Protein AF-A0A6A5SLC2-F1 (afdb_monomer_lite)

Sequence (178 aa):
MTMNTRSNFHATNILAPTLPLASQRFRKCSSLFIAQCLYTHQPLIISALATSSQPLLKAVCISDGHNEQPRLLHGDMLIHTGDRTGNATYVELQQQLDWLNALLHKHKVMIAGNHDLLLDQAFYMHNPRQTGPENDAMRRKALDWGSITYLDDSFATLEVRERWLRCYGSPATPQYGN

Foldseek 3Di:
DDDDDPDDDDDQDVVDGDDDDLVRVCVVPVPVSVVVVCVVPVPPPVVVPPPDPADDFDEAEDEQCQLPQDDDDDGQEYEYAANQHVQLDLVSVLVSLVSQLPDPHQAYEYEYELNNVLPVPPSCVVDPDPVGSVVSVVSSV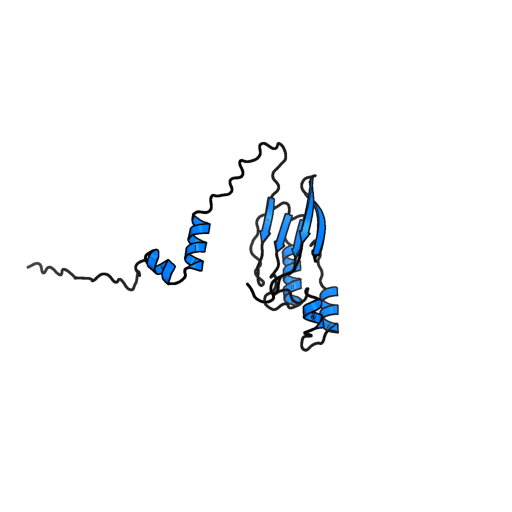VRDNDRYHYADQDWDWDQGSNDTDIDHGHRDDPNDDD

Radius of gyration: 24.66 Å; chains: 1; bounding box: 75×43×72 Å

Organism: NCBI:txid706981

Secondary structure (DSSP, 8-state):
----------S--TTSPPPPPHHHHHHH-HHHHHHHHHHHHSPP--------SSPPP-EEEE---TT--PPPPP-SEEEEES---SS--HHHHHHHHHHHHHS--SEEEEE--TT-TTT-HHHHHHS--TT-HHHHHHHHHT---TTEEE-SSEEEEEEETTEEEEEEE-----SS--

pLDDT: mean 82.24, std 16.47, range [33.53, 97.94]

Structure (mmCIF, N/CA/C/O backbone):
data_AF-A0A6A5SLC2-F1
#
_entry.id   AF-A0A6A5SLC2-F1
#
loop_
_atom_site.group_PDB
_atom_site.id
_atom_site.type_symbol
_atom_site.label_atom_id
_atom_site.label_alt_id
_atom_site.label_comp_id
_atom_site.label_asym_id
_atom_site.label_entity_id
_atom_site.label_seq_id
_atom_site.pdbx_PDB_ins_code
_atom_site.Cartn_x
_atom_site.Cartn_y
_atom_site.Cartn_z
_atom_site.occupancy
_atom_site.B_iso_or_equiv
_atom_site.auth_seq_id
_atom_site.auth_comp_id
_atom_site.auth_asym_id
_atom_site.auth_atom_id
_atom_site.pdbx_PDB_model_num
ATOM 1 N N . MET A 1 1 ? 54.717 23.401 51.824 1.00 38.50 1 MET A N 1
ATOM 2 C CA . MET A 1 1 ? 54.767 24.177 50.565 1.00 38.50 1 MET A CA 1
ATOM 3 C C . MET A 1 1 ? 53.785 23.557 49.582 1.00 38.50 1 MET A C 1
ATOM 5 O O . MET A 1 1 ? 54.117 22.605 48.896 1.00 38.50 1 MET A O 1
ATOM 9 N N . THR A 1 2 ? 52.541 24.023 49.599 1.00 33.53 2 THR A N 1
ATOM 10 C CA . THR A 1 2 ? 51.453 23.554 48.730 1.00 33.53 2 THR A CA 1
ATOM 11 C C . THR A 1 2 ? 51.414 24.417 47.472 1.00 33.53 2 THR A C 1
ATOM 13 O O . THR A 1 2 ? 51.046 25.589 47.548 1.00 33.53 2 THR A O 1
ATOM 16 N N . MET A 1 3 ? 51.820 23.864 46.325 1.00 37.06 3 MET A N 1
ATOM 17 C CA . MET A 1 3 ? 51.644 24.522 45.030 1.00 37.06 3 MET A CA 1
ATOM 18 C C . MET A 1 3 ? 50.206 24.340 44.541 1.00 37.06 3 MET A C 1
ATOM 20 O O . MET A 1 3 ? 49.703 23.232 44.390 1.00 37.06 3 MET A O 1
ATOM 24 N N . ASN A 1 4 ? 49.568 25.483 44.328 1.00 37.59 4 ASN A N 1
ATOM 25 C CA . ASN A 1 4 ? 48.221 25.680 43.829 1.00 37.59 4 ASN A CA 1
ATOM 26 C C . ASN A 1 4 ? 48.272 25.718 42.293 1.00 37.59 4 ASN A C 1
ATOM 28 O O . ASN A 1 4 ? 48.696 26.721 41.723 1.00 37.59 4 ASN A O 1
ATOM 32 N N . THR A 1 5 ? 47.869 24.648 41.611 1.00 40.47 5 THR A N 1
ATOM 33 C CA . THR A 1 5 ? 47.697 24.646 40.151 1.00 40.47 5 THR A CA 1
ATOM 34 C C . THR A 1 5 ? 46.230 24.889 39.811 1.00 40.47 5 THR A C 1
ATOM 36 O O . THR A 1 5 ? 45.457 23.977 39.523 1.00 40.47 5 THR A O 1
ATOM 39 N N . ARG A 1 6 ? 45.823 26.165 39.829 1.00 38.91 6 ARG A N 1
ATOM 40 C CA . ARG A 1 6 ? 44.594 26.596 39.152 1.00 38.91 6 ARG A CA 1
ATOM 41 C C . ARG A 1 6 ? 44.797 26.446 37.646 1.00 38.91 6 ARG A C 1
ATOM 43 O O . ARG A 1 6 ? 45.407 27.294 37.002 1.00 38.91 6 ARG A O 1
ATOM 50 N N . SER A 1 7 ? 44.297 25.343 37.106 1.00 43.25 7 SER A N 1
ATOM 51 C CA . SER A 1 7 ? 44.195 25.124 35.671 1.00 43.25 7 SER A CA 1
ATOM 52 C C . SER A 1 7 ? 43.078 25.995 35.094 1.00 43.25 7 SER A C 1
ATOM 54 O O . SER A 1 7 ? 41.896 25.725 35.303 1.00 43.25 7 SER A O 1
ATOM 56 N N . ASN A 1 8 ? 43.458 27.051 34.375 1.00 46.94 8 ASN A N 1
ATOM 57 C CA . ASN A 1 8 ? 42.558 27.851 33.549 1.00 46.94 8 ASN A CA 1
ATOM 58 C C . ASN A 1 8 ? 42.161 27.042 32.302 1.00 46.94 8 ASN A C 1
ATOM 60 O O . ASN A 1 8 ? 42.867 27.075 31.296 1.00 46.94 8 ASN A O 1
ATOM 64 N N . PHE A 1 9 ? 41.037 26.325 32.348 1.00 45.06 9 PHE A N 1
ATOM 65 C CA . PHE A 1 9 ? 40.424 25.765 31.142 1.00 45.06 9 PHE A CA 1
ATOM 66 C C . PHE A 1 9 ? 39.380 26.739 30.586 1.00 45.06 9 PHE A C 1
ATOM 68 O O . PHE A 1 9 ? 38.343 26.989 31.198 1.00 45.06 9 PHE A O 1
ATOM 75 N N . HIS A 1 10 ? 39.689 27.304 29.417 1.00 45.59 10 HIS A N 1
ATOM 76 C CA . HIS A 1 10 ? 38.774 28.088 28.592 1.00 45.59 10 HIS A CA 1
ATOM 77 C C . HIS A 1 10 ? 37.614 27.230 28.047 1.00 45.59 10 HIS A C 1
ATOM 79 O O . HIS A 1 10 ? 37.723 26.017 27.877 1.00 45.59 10 HIS A O 1
ATOM 85 N N . ALA A 1 11 ? 36.498 27.905 27.767 1.00 50.72 11 ALA A N 1
ATOM 86 C CA . ALA A 1 11 ? 35.147 27.392 27.534 1.00 50.72 11 ALA A CA 1
ATOM 87 C C . ALA A 1 11 ? 34.892 26.615 26.218 1.00 50.72 11 ALA A C 1
ATOM 89 O O . ALA A 1 11 ? 33.883 26.847 25.556 1.00 50.72 11 ALA A O 1
ATOM 90 N N . THR A 1 12 ? 35.742 25.658 25.842 1.00 55.31 12 THR A N 1
ATOM 91 C CA . THR A 1 12 ? 35.457 24.733 24.727 1.00 55.31 12 THR A CA 1
ATOM 92 C C . THR A 1 12 ? 35.971 23.331 25.040 1.00 55.31 12 THR A C 1
ATOM 94 O O . THR A 1 12 ? 37.097 22.971 24.701 1.00 55.31 12 THR A O 1
ATOM 97 N N . ASN A 1 13 ? 35.137 22.530 25.707 1.00 53.03 13 ASN A N 1
ATOM 98 C CA . ASN A 1 13 ? 35.396 21.113 25.934 1.00 53.03 13 ASN A CA 1
ATOM 99 C C . ASN A 1 13 ? 35.115 20.336 24.634 1.00 53.03 13 ASN A C 1
ATOM 101 O O . ASN A 1 13 ? 33.965 20.176 24.237 1.00 53.03 13 ASN A O 1
ATOM 105 N N . ILE A 1 14 ? 36.167 19.873 23.953 1.00 57.28 14 ILE A N 1
ATOM 106 C CA . ILE A 1 14 ? 36.081 19.158 22.661 1.00 57.28 14 ILE A CA 1
ATOM 107 C C . ILE A 1 14 ? 35.324 17.824 22.802 1.00 57.28 14 ILE A C 1
ATOM 109 O O . ILE A 1 14 ? 34.723 17.344 21.845 1.00 57.28 14 ILE A O 1
ATOM 113 N N . LEU A 1 15 ? 35.301 17.252 24.009 1.00 58.22 15 LEU A N 1
ATOM 114 C CA . LEU A 1 15 ? 34.627 15.987 24.309 1.00 58.22 15 LEU A CA 1
ATOM 115 C C . LEU A 1 15 ? 33.136 16.160 24.652 1.00 58.22 15 LEU A C 1
ATOM 117 O O . LEU A 1 15 ? 32.416 15.173 24.766 1.00 58.22 15 LEU A O 1
ATOM 121 N N . ALA A 1 16 ? 32.670 17.403 24.809 1.00 55.00 16 ALA A N 1
ATOM 122 C CA . ALA A 1 16 ? 31.277 17.744 25.077 1.00 55.00 16 ALA A CA 1
ATOM 123 C C . ALA A 1 16 ? 30.967 19.123 24.464 1.00 55.00 16 ALA A C 1
ATOM 125 O O . ALA A 1 16 ? 31.009 20.134 25.176 1.00 55.00 16 ALA A O 1
ATOM 126 N N . PRO A 1 17 ? 30.709 19.199 23.142 1.00 65.12 17 PRO A N 1
ATOM 127 C CA . PRO A 1 17 ? 30.401 20.464 22.495 1.00 65.12 17 PRO A CA 1
ATOM 128 C C . PRO A 1 17 ? 29.168 21.093 23.143 1.00 65.12 17 PRO A C 1
ATOM 130 O O . PRO A 1 17 ? 28.186 20.414 23.453 1.00 65.12 17 PRO A O 1
ATOM 133 N N . THR A 1 18 ? 29.216 22.407 23.349 1.00 70.00 18 THR A N 1
ATOM 134 C CA . THR A 1 18 ? 28.060 23.150 23.841 1.00 70.00 18 THR A CA 1
ATOM 135 C C . THR A 1 18 ? 26.924 23.017 22.835 1.00 70.00 18 THR A C 1
ATOM 137 O O . THR A 1 18 ? 27.112 23.181 21.626 1.00 70.00 18 THR A O 1
ATOM 140 N N . LEU A 1 19 ? 25.730 22.683 23.329 1.00 72.25 19 LEU A N 1
ATOM 141 C CA . LEU A 1 19 ? 24.553 22.605 22.475 1.00 72.25 19 LEU A CA 1
ATOM 142 C C . LEU A 1 19 ? 24.337 23.976 21.811 1.00 72.25 19 LEU A C 1
ATOM 144 O O . LEU A 1 19 ? 24.304 24.989 22.516 1.00 72.25 19 LEU A O 1
ATOM 148 N N . PRO A 1 20 ? 24.203 24.035 20.473 1.00 79.06 20 PRO A N 1
ATOM 149 C CA . PRO A 1 20 ? 24.027 25.297 19.773 1.00 79.06 20 PRO A CA 1
ATOM 150 C C . PRO A 1 20 ? 22.744 25.982 20.236 1.00 79.06 20 PRO A C 1
ATOM 152 O O . PRO A 1 20 ? 21.706 25.336 20.428 1.00 79.06 20 PRO A O 1
ATOM 155 N N . LEU A 1 21 ? 22.806 27.307 20.377 1.00 86.81 21 LEU A N 1
ATOM 156 C CA . LEU A 1 21 ? 21.640 28.099 20.756 1.00 86.81 21 LEU A CA 1
ATOM 157 C C . LEU A 1 21 ? 20.524 27.937 19.715 1.00 86.81 21 LEU A C 1
ATOM 159 O O . LEU A 1 21 ? 20.780 27.689 18.535 1.00 86.81 21 LEU A O 1
ATOM 163 N N . ALA A 1 22 ? 19.273 28.144 20.131 1.00 84.19 22 ALA A N 1
ATOM 164 C CA . ALA A 1 22 ? 18.110 28.061 19.245 1.00 84.19 22 ALA A CA 1
ATOM 165 C C . ALA A 1 22 ? 18.269 28.927 17.978 1.00 84.19 22 ALA A C 1
ATOM 167 O O . ALA A 1 22 ? 17.993 28.468 16.873 1.00 84.19 22 ALA A O 1
ATOM 168 N N . SER A 1 23 ? 18.821 30.136 18.115 1.00 84.31 23 SER A N 1
ATOM 169 C CA . SER A 1 23 ? 19.105 31.033 16.988 1.00 84.31 23 SER A CA 1
ATOM 170 C C . SER A 1 23 ? 20.159 30.480 16.021 1.00 84.31 23 SER A C 1
ATOM 172 O O . SER A 1 23 ? 20.039 30.667 14.812 1.00 84.31 23 SER A O 1
ATOM 174 N N . GLN A 1 24 ? 21.175 29.775 16.525 1.00 86.94 24 GLN A N 1
ATOM 175 C CA . GLN A 1 24 ? 22.202 29.129 15.703 1.00 86.94 24 GLN A CA 1
ATOM 176 C C . GLN A 1 24 ? 21.638 27.903 14.978 1.00 86.94 24 GLN A C 1
ATOM 178 O O . GLN A 1 24 ? 21.911 27.712 13.795 1.00 86.94 24 GLN A O 1
ATOM 183 N N . ARG A 1 25 ? 20.800 27.108 15.657 1.00 85.94 25 ARG A N 1
ATOM 184 C CA . ARG A 1 25 ? 20.084 25.973 15.053 1.00 85.94 25 ARG A CA 1
ATOM 185 C C . ARG A 1 25 ? 19.149 26.436 13.936 1.00 85.94 25 ARG A C 1
ATOM 187 O O . ARG A 1 25 ? 19.208 25.878 12.844 1.00 85.94 25 ARG A O 1
ATOM 194 N N . PHE A 1 26 ? 18.376 27.496 14.176 1.00 88.81 26 PHE A N 1
ATOM 195 C CA . PHE A 1 26 ? 17.489 28.095 13.178 1.00 88.81 26 PHE A CA 1
ATOM 196 C C . PHE A 1 26 ? 18.250 28.614 11.952 1.00 88.81 26 PHE A C 1
ATOM 198 O O . PHE A 1 26 ? 17.859 28.329 10.826 1.00 88.81 26 PHE A O 1
ATOM 205 N N . ARG A 1 27 ? 19.366 29.333 12.146 1.00 88.94 27 ARG A N 1
ATOM 206 C CA . ARG A 1 27 ? 20.185 29.836 11.025 1.00 88.94 27 ARG A CA 1
ATOM 207 C C . ARG A 1 27 ? 20.850 28.719 10.222 1.00 88.94 27 ARG A C 1
ATOM 209 O O . ARG A 1 27 ? 21.041 28.883 9.025 1.00 88.94 27 ARG A O 1
ATOM 216 N N . LYS A 1 28 ? 21.221 27.609 10.869 1.00 89.56 28 LYS A N 1
ATOM 217 C CA . LYS A 1 28 ? 21.852 26.462 10.203 1.00 89.56 28 LYS A CA 1
ATOM 218 C C . LYS A 1 28 ? 20.851 25.657 9.374 1.00 89.56 28 LYS A C 1
ATOM 220 O O . LYS A 1 28 ? 21.177 25.251 8.266 1.00 89.56 28 LYS A O 1
ATOM 225 N N . CYS A 1 29 ? 19.669 25.385 9.923 1.00 87.25 29 CYS A N 1
ATOM 226 C CA . CYS A 1 29 ? 18.630 24.618 9.244 1.00 87.25 29 CYS A CA 1
ATOM 227 C C . CYS A 1 29 ? 17.253 25.062 9.749 1.00 87.25 29 CYS A C 1
ATOM 229 O O . CYS A 1 29 ? 16.731 24.543 10.739 1.00 87.25 29 CYS A O 1
ATOM 231 N N . SER A 1 30 ? 16.688 26.070 9.086 1.00 89.25 30 SER A N 1
ATOM 232 C CA . SER A 1 30 ? 15.437 26.709 9.501 1.00 89.25 30 SER A CA 1
ATOM 233 C C . SER A 1 30 ? 14.248 25.755 9.409 1.00 89.25 30 SER A C 1
ATOM 235 O O . SER A 1 30 ? 13.446 25.706 10.337 1.00 89.25 30 SER A O 1
ATOM 237 N N . SER A 1 31 ? 14.171 24.948 8.348 1.00 88.06 31 SER A N 1
ATOM 238 C CA . SER A 1 31 ? 13.114 23.950 8.149 1.00 88.06 31 SER A CA 1
ATOM 239 C C . SER A 1 31 ? 13.109 22.891 9.250 1.00 88.06 31 SER A C 1
ATOM 241 O O . SER A 1 31 ? 12.080 22.681 9.884 1.00 88.06 31 SER A O 1
ATOM 243 N N . LEU A 1 32 ? 14.263 22.283 9.546 1.00 84.69 32 LEU A N 1
ATOM 244 C CA . LEU A 1 32 ? 14.386 21.280 10.606 1.00 84.69 32 LEU A CA 1
ATOM 245 C C . LEU A 1 32 ? 14.079 21.872 11.986 1.00 84.69 32 LEU A C 1
ATOM 247 O O . LEU A 1 32 ? 13.409 21.231 12.790 1.00 84.69 32 LEU A O 1
ATOM 251 N N . PHE A 1 33 ? 14.541 23.095 12.266 1.00 89.94 33 PHE A N 1
ATOM 252 C CA . PHE A 1 33 ? 14.240 23.773 13.527 1.00 89.94 33 PHE A CA 1
ATOM 253 C C . PHE A 1 33 ? 12.737 24.030 13.686 1.00 89.94 33 PHE A C 1
ATOM 255 O O . PHE A 1 33 ? 12.177 23.719 14.734 1.00 89.94 33 PHE A O 1
ATOM 262 N N . ILE A 1 34 ? 12.079 24.556 12.645 1.00 87.06 34 ILE A N 1
ATOM 263 C CA . ILE A 1 34 ? 10.631 24.793 12.653 1.00 87.06 34 ILE A CA 1
ATOM 264 C C . ILE A 1 34 ? 9.883 23.467 12.805 1.00 87.06 34 ILE A C 1
ATOM 266 O O . ILE A 1 34 ? 9.008 23.383 13.657 1.00 87.06 34 ILE A O 1
ATOM 270 N N . ALA A 1 35 ? 10.250 22.423 12.057 1.00 85.94 35 ALA A N 1
ATOM 271 C CA . ALA A 1 35 ? 9.626 21.105 12.160 1.00 85.94 35 ALA A CA 1
ATOM 272 C C . ALA A 1 35 ? 9.764 20.513 13.571 1.00 85.94 35 ALA A C 1
ATOM 274 O O . ALA A 1 35 ? 8.785 20.037 14.137 1.00 85.94 35 ALA A O 1
ATOM 275 N N . GLN A 1 36 ? 10.947 20.613 14.185 1.00 85.25 36 GLN A N 1
ATOM 276 C CA . GLN A 1 36 ? 11.174 20.178 15.565 1.00 85.25 36 GLN A CA 1
ATOM 277 C C . GLN A 1 36 ? 10.338 20.977 16.568 1.00 85.25 36 GLN A C 1
ATOM 279 O O . GLN A 1 36 ? 9.749 20.386 17.471 1.00 85.25 36 GLN A O 1
ATOM 284 N N . CYS A 1 37 ? 10.265 22.303 16.420 1.00 85.19 37 CYS A N 1
ATOM 285 C CA . CYS A 1 37 ? 9.425 23.149 17.265 1.00 85.19 37 CYS A CA 1
ATOM 286 C C . CYS A 1 37 ? 7.945 22.799 17.106 1.00 85.19 37 CYS A C 1
ATOM 288 O O . CYS A 1 37 ? 7.268 22.614 18.112 1.00 85.19 37 CYS A O 1
ATOM 290 N N . LEU A 1 38 ? 7.461 22.666 15.870 1.00 85.06 38 LEU A N 1
ATOM 291 C CA . LEU A 1 38 ? 6.086 22.277 15.587 1.00 85.06 38 LEU A CA 1
ATOM 292 C C . LEU A 1 38 ? 5.787 20.912 16.188 1.00 85.06 38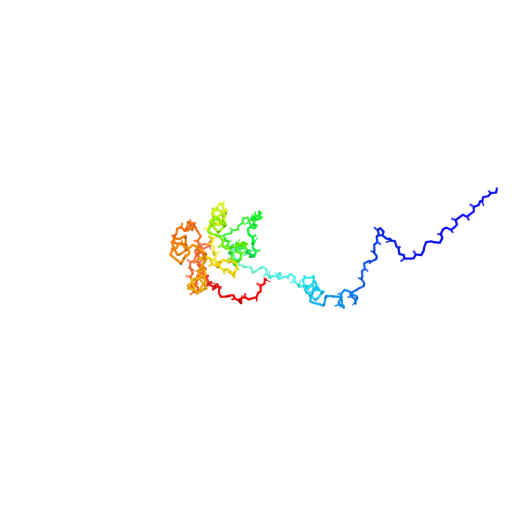 LEU A C 1
ATOM 294 O O . LEU A 1 38 ? 4.832 20.820 16.929 1.00 85.06 38 LEU A O 1
ATOM 298 N N . TYR A 1 39 ? 6.626 19.899 15.981 1.00 81.75 39 TYR A N 1
ATOM 299 C CA . TYR A 1 39 ? 6.407 18.558 16.526 1.00 81.75 39 TYR A CA 1
ATOM 300 C C . TYR A 1 39 ? 6.437 18.522 18.063 1.00 81.75 39 TYR A C 1
ATOM 302 O O . TYR A 1 39 ? 5.617 17.859 18.691 1.00 81.75 39 TYR A O 1
ATOM 310 N N . THR A 1 40 ? 7.357 19.264 18.688 1.00 84.62 40 THR A N 1
ATOM 311 C CA . THR A 1 40 ? 7.493 19.317 20.159 1.00 84.62 40 THR A CA 1
ATOM 312 C C . THR A 1 40 ? 6.340 20.078 20.816 1.00 84.62 40 THR A C 1
ATOM 314 O O . THR A 1 40 ? 5.937 19.751 21.930 1.00 84.62 40 THR A O 1
ATOM 317 N N . HIS A 1 41 ? 5.827 21.109 20.142 1.00 80.81 41 HIS A N 1
ATOM 318 C CA . HIS A 1 41 ? 4.752 21.968 20.641 1.00 80.81 41 HIS A CA 1
ATOM 319 C C . HIS A 1 41 ? 3.396 21.674 20.004 1.00 80.81 41 HIS A C 1
ATOM 321 O O . HIS A 1 41 ? 2.427 22.373 20.305 1.00 80.81 41 HIS A O 1
ATOM 327 N N . GLN A 1 42 ? 3.307 20.656 19.147 1.00 75.19 42 GLN A N 1
ATOM 328 C CA . GLN A 1 42 ? 2.041 20.201 18.609 1.00 75.19 42 GLN A CA 1
ATOM 329 C C . GLN A 1 42 ? 1.248 19.706 19.812 1.00 75.19 42 GLN A C 1
ATOM 331 O O . GLN A 1 42 ? 1.702 18.781 20.495 1.00 75.19 42 GLN A O 1
ATOM 336 N N . PRO A 1 43 ? 0.099 20.327 20.133 1.00 69.06 43 PRO A N 1
ATOM 337 C CA . PRO A 1 43 ? -0.749 19.774 21.165 1.00 69.06 43 PRO A CA 1
ATOM 338 C C . PRO A 1 43 ? -1.040 18.337 20.748 1.00 69.06 43 PRO A C 1
ATOM 340 O O . PRO A 1 43 ? -1.405 18.089 19.593 1.00 69.06 43 PRO A O 1
ATOM 343 N N . LEU A 1 44 ? -0.848 17.384 21.668 1.00 63.78 44 LEU A N 1
ATOM 344 C CA . LEU A 1 44 ? -1.396 16.052 21.462 1.00 63.78 44 LEU A CA 1
ATOM 345 C C . LEU A 1 44 ? -2.852 16.275 21.068 1.00 63.78 44 LEU A C 1
ATOM 347 O O . LEU A 1 44 ? -3.575 16.978 21.781 1.00 63.78 44 LEU A O 1
ATOM 351 N N . ILE A 1 45 ? -3.266 15.733 19.923 1.00 60.72 45 ILE A N 1
ATOM 352 C CA . ILE A 1 45 ? -4.682 15.659 19.578 1.00 60.72 45 ILE A CA 1
ATOM 353 C C . ILE A 1 45 ? -5.278 14.664 20.573 1.00 60.72 45 ILE A C 1
ATOM 355 O O . ILE A 1 45 ? -5.508 13.495 20.279 1.00 60.72 45 ILE A O 1
ATOM 359 N N . ILE A 1 46 ? -5.484 15.125 21.802 1.00 58.34 46 ILE A N 1
ATOM 360 C CA . ILE A 1 46 ? -6.370 14.505 22.759 1.00 58.34 46 ILE A CA 1
ATOM 361 C C . ILE A 1 46 ? -7.734 14.927 22.248 1.00 58.34 46 ILE A C 1
ATOM 363 O O . ILE A 1 46 ? -8.311 15.926 22.673 1.00 58.34 46 ILE A O 1
ATOM 367 N N . SER A 1 47 ? -8.211 14.195 21.240 1.00 55.97 47 SER A N 1
ATOM 368 C CA . SER A 1 47 ? -9.636 14.144 20.978 1.00 55.97 47 SER A CA 1
ATOM 369 C C . SER A 1 47 ? -10.249 13.794 22.325 1.00 55.97 47 SER A C 1
ATOM 371 O O . SER A 1 47 ? -9.928 12.739 22.877 1.00 55.97 47 SER A O 1
ATOM 373 N N . ALA A 1 48 ? -11.003 14.730 22.913 1.00 58.44 48 ALA A N 1
ATOM 374 C CA . ALA A 1 48 ? -11.814 14.448 24.083 1.00 58.44 48 ALA A CA 1
ATOM 375 C C . ALA A 1 48 ? -12.547 13.160 23.741 1.00 58.44 48 ALA A C 1
ATOM 377 O O . ALA A 1 48 ? -13.313 13.164 22.777 1.00 58.44 48 ALA A O 1
ATOM 378 N N . LEU A 1 49 ? -12.168 12.060 24.405 1.00 57.34 49 LEU A N 1
ATOM 379 C CA . LEU A 1 49 ? -12.587 10.723 24.022 1.00 57.34 49 LEU A CA 1
ATOM 380 C C . LEU A 1 49 ? -14.100 10.799 23.927 1.00 57.34 49 LEU A C 1
ATOM 382 O O . LEU A 1 49 ? -14.755 11.013 24.949 1.00 57.34 49 LEU A O 1
ATOM 386 N N . ALA A 1 50 ? -14.629 10.767 22.701 1.00 54.09 50 ALA A N 1
ATOM 387 C CA . ALA A 1 50 ? -16.057 10.865 22.512 1.00 54.09 50 ALA A CA 1
ATOM 388 C C . ALA A 1 50 ? -16.642 9.800 23.433 1.00 54.09 50 ALA A C 1
ATOM 390 O O . ALA A 1 50 ? -16.192 8.650 23.402 1.00 54.09 50 ALA A O 1
ATOM 391 N N . THR A 1 51 ? -17.575 10.196 24.295 1.00 56.78 51 THR A N 1
ATOM 392 C CA . THR A 1 51 ? -18.357 9.331 25.186 1.00 56.78 51 THR A CA 1
ATOM 393 C C . THR A 1 51 ? -19.298 8.458 24.351 1.00 56.78 51 THR A C 1
ATOM 395 O O . THR A 1 51 ? -20.504 8.393 24.548 1.00 56.78 51 THR A O 1
ATOM 398 N N . SER A 1 52 ? -18.734 7.821 23.337 1.00 61.66 52 SER A N 1
ATOM 399 C CA . SER A 1 52 ? -19.341 6.859 22.456 1.00 61.66 52 SER A CA 1
ATOM 400 C C . SER A 1 52 ? -19.253 5.519 23.168 1.00 61.66 52 SER A C 1
ATOM 402 O O . SER A 1 52 ? -18.166 5.066 23.519 1.00 61.66 52 SER A O 1
ATOM 404 N N . SER A 1 53 ? -20.396 4.861 23.341 1.00 69.69 53 SER A N 1
ATOM 405 C CA . SER A 1 53 ? -20.471 3.478 23.822 1.00 69.69 53 SER A CA 1
ATOM 406 C C . SER A 1 53 ? -19.802 2.473 22.874 1.00 69.69 53 SER A C 1
ATOM 408 O O . SER A 1 53 ? -19.596 1.322 23.249 1.00 69.69 53 SER A O 1
ATOM 410 N N . GLN A 1 54 ? -19.463 2.890 21.649 1.00 68.25 54 GLN A N 1
ATOM 411 C CA . GLN A 1 54 ? -18.821 2.037 20.659 1.00 68.25 54 GLN A CA 1
ATOM 412 C C . GLN A 1 54 ? -17.316 1.915 20.922 1.00 68.25 54 GLN A C 1
ATOM 414 O O . GLN A 1 54 ? -16.655 2.928 21.175 1.00 68.25 54 GLN A O 1
ATOM 419 N N . PRO A 1 55 ? -16.742 0.704 20.798 1.00 78.62 55 PRO A N 1
ATOM 420 C CA . PRO A 1 55 ? -15.316 0.491 20.980 1.00 78.62 55 PRO A CA 1
ATOM 421 C C . PRO A 1 55 ? -14.498 1.293 19.959 1.00 78.62 55 PRO A C 1
ATOM 423 O O . PRO A 1 55 ? -14.797 1.333 18.757 1.00 78.62 55 PRO A O 1
ATOM 426 N N . LEU A 1 56 ? -13.424 1.913 20.449 1.00 85.69 56 LEU A N 1
ATOM 427 C CA . LEU A 1 56 ? -12.478 2.660 19.626 1.00 85.69 56 LEU A CA 1
ATOM 428 C C . LEU A 1 56 ? -11.887 1.759 18.538 1.00 85.69 56 LEU A C 1
ATOM 430 O O . LEU A 1 56 ? -11.554 0.599 18.784 1.00 85.69 56 LEU A O 1
ATOM 434 N N . LEU A 1 57 ? -11.771 2.314 17.335 1.00 89.50 57 LEU A N 1
ATOM 435 C CA . LEU A 1 57 ? -11.076 1.680 16.223 1.00 89.50 57 LEU A CA 1
ATOM 436 C C . LEU A 1 57 ? -9.601 2.061 16.279 1.00 89.50 57 LEU A C 1
ATOM 438 O O . LEU A 1 57 ? -9.279 3.240 16.424 1.00 89.50 57 LEU A O 1
ATOM 442 N N . LYS A 1 58 ? -8.711 1.082 16.124 1.00 92.56 58 LYS A N 1
ATOM 443 C CA . LYS A 1 58 ? -7.271 1.323 16.020 1.00 92.56 58 LYS A CA 1
ATOM 444 C C . LYS A 1 58 ? -6.796 1.048 14.599 1.00 92.56 58 LYS A C 1
ATOM 446 O O . LYS A 1 58 ? -6.701 -0.109 14.193 1.00 92.56 58 LYS A O 1
ATOM 451 N N . ALA A 1 59 ? -6.464 2.111 13.876 1.00 94.00 59 ALA A N 1
ATOM 452 C CA . ALA A 1 59 ? -5.735 2.027 12.619 1.00 94.00 59 ALA A CA 1
ATOM 453 C C . ALA A 1 59 ? -4.233 2.180 12.891 1.00 94.00 59 ALA A C 1
ATOM 455 O O . ALA A 1 59 ? -3.827 3.047 13.667 1.00 94.00 59 ALA A O 1
ATOM 456 N N . VAL A 1 60 ? -3.421 1.330 12.271 1.00 96.56 60 VAL A N 1
ATOM 457 C CA . VAL A 1 60 ? -1.964 1.480 12.233 1.00 96.56 60 VAL A CA 1
ATOM 458 C C . VAL A 1 60 ? -1.610 2.042 10.867 1.00 96.56 60 VAL A C 1
ATOM 460 O O . VAL A 1 60 ? -1.942 1.431 9.857 1.00 96.56 60 VAL A O 1
ATOM 463 N N . CYS A 1 61 ? -0.972 3.207 10.839 1.00 96.38 61 CYS A N 1
ATOM 464 C CA . CYS A 1 61 ? -0.576 3.875 9.604 1.00 96.38 61 CYS A CA 1
ATOM 465 C C . CYS A 1 61 ? 0.946 3.889 9.510 1.00 96.38 61 CYS A C 1
ATOM 467 O O . CYS A 1 61 ? 1.615 4.293 10.462 1.00 96.38 61 CYS A O 1
ATOM 469 N N . ILE A 1 62 ? 1.470 3.447 8.373 1.00 95.62 62 ILE A N 1
ATOM 470 C CA . ILE A 1 62 ? 2.896 3.471 8.049 1.00 95.62 62 ILE A CA 1
ATOM 471 C C . ILE A 1 62 ? 3.093 3.941 6.608 1.00 95.62 62 ILE A C 1
ATOM 473 O O . ILE A 1 62 ? 2.181 3.855 5.789 1.00 95.62 62 ILE A O 1
ATOM 477 N N . SER A 1 63 ? 4.285 4.441 6.317 1.00 94.31 63 SER A N 1
ATOM 478 C CA . SER A 1 63 ? 4.677 4.985 5.019 1.00 94.31 63 SER A CA 1
ATOM 479 C C . SER A 1 63 ? 6.190 4.864 4.874 1.00 94.31 63 SER A C 1
ATOM 481 O O . SER A 1 63 ? 6.866 4.641 5.884 1.00 94.31 63 SER A O 1
ATOM 483 N N . ASP A 1 64 ? 6.707 5.024 3.657 1.00 91.69 64 ASP A N 1
ATOM 484 C CA . ASP A 1 64 ? 8.127 5.326 3.415 1.00 91.69 64 ASP A CA 1
ATOM 485 C C . ASP A 1 64 ? 9.093 4.291 3.991 1.00 91.69 64 ASP A C 1
ATOM 487 O O . ASP A 1 64 ? 10.188 4.602 4.463 1.00 91.69 64 ASP A O 1
ATOM 491 N N . GLY A 1 65 ? 8.681 3.025 3.953 1.00 87.31 65 GLY A N 1
ATOM 492 C CA . GLY A 1 65 ? 9.454 1.938 4.527 1.00 87.31 65 GLY A CA 1
ATOM 493 C C . GLY A 1 65 ? 10.772 1.687 3.805 1.00 87.31 65 GLY A C 1
ATOM 494 O O . GLY A 1 65 ? 11.717 1.274 4.460 1.00 87.31 65 GLY A O 1
ATOM 495 N N . HIS A 1 66 ? 10.861 1.893 2.486 1.00 89.88 66 HIS A N 1
ATOM 496 C CA . HIS A 1 66 ? 12.091 1.664 1.708 1.00 89.88 66 HIS A CA 1
ATOM 497 C C . HIS A 1 66 ? 12.782 0.323 2.038 1.00 89.88 66 HIS A C 1
ATOM 499 O O . HIS A 1 66 ? 13.971 0.257 2.350 1.00 89.88 66 HIS A O 1
ATOM 505 N N . ASN A 1 67 ? 12.014 -0.766 1.969 1.00 90.56 67 ASN A N 1
ATOM 506 C CA . ASN A 1 67 ? 12.357 -2.133 2.375 1.00 90.56 67 ASN A CA 1
ATOM 507 C C . ASN A 1 67 ? 12.371 -2.439 3.889 1.00 90.56 67 ASN A C 1
ATOM 509 O O . ASN A 1 67 ? 12.491 -3.611 4.258 1.00 90.56 67 ASN A O 1
ATOM 513 N N . GLU A 1 68 ? 12.193 -1.457 4.774 1.00 92.38 68 GLU A N 1
ATOM 514 C CA . GLU A 1 68 ? 12.118 -1.690 6.218 1.00 92.38 68 GLU A CA 1
ATOM 515 C C . GLU A 1 68 ? 10.845 -2.434 6.635 1.00 92.38 68 GLU A C 1
ATOM 517 O O . GLU A 1 68 ? 9.731 -2.152 6.185 1.00 92.38 68 GLU A O 1
ATOM 522 N N . GLN A 1 69 ? 11.011 -3.362 7.576 1.00 94.19 69 GLN A N 1
ATOM 523 C CA . GLN A 1 69 ? 9.960 -4.228 8.111 1.00 94.19 69 GLN A CA 1
ATOM 524 C C . GLN A 1 69 ? 9.877 -4.088 9.640 1.00 94.19 69 GLN A C 1
ATOM 526 O O . GLN A 1 69 ? 10.249 -5.006 10.380 1.00 94.19 69 GLN A O 1
ATOM 531 N N . PRO A 1 70 ? 9.451 -2.918 10.152 1.00 92.69 70 PRO A N 1
ATOM 532 C CA . PRO A 1 70 ? 9.426 -2.664 11.586 1.00 92.69 70 PRO A CA 1
ATOM 533 C C . PRO A 1 70 ? 8.427 -3.578 12.300 1.00 92.69 70 PRO A C 1
ATOM 535 O O . PRO A 1 70 ? 7.438 -4.044 11.736 1.00 92.69 70 PRO A O 1
ATOM 538 N N . ARG A 1 71 ? 8.643 -3.809 13.597 1.00 91.88 71 ARG 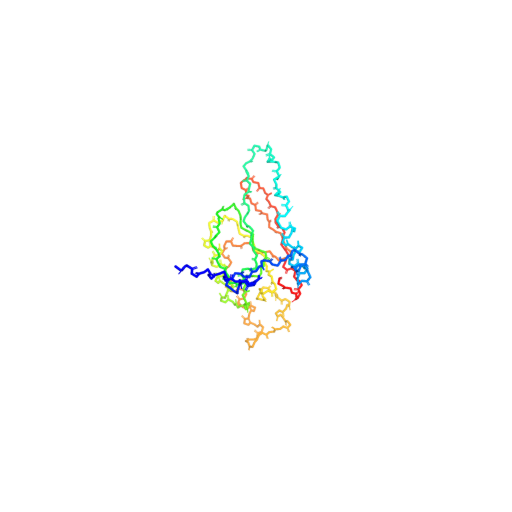A N 1
ATOM 539 C CA . ARG A 1 71 ? 7.627 -4.471 14.422 1.00 91.88 71 ARG A CA 1
ATOM 540 C C . ARG A 1 71 ? 6.468 -3.508 14.647 1.00 91.88 71 ARG A C 1
ATOM 542 O O . ARG A 1 71 ? 6.651 -2.463 15.264 1.00 91.88 71 ARG A O 1
ATOM 549 N N . LEU A 1 72 ? 5.283 -3.884 14.179 1.00 92.50 72 LEU A N 1
ATOM 550 C CA . LEU A 1 72 ? 4.070 -3.093 14.351 1.00 92.50 72 LEU A CA 1
ATOM 551 C C . LEU A 1 72 ? 3.222 -3.618 15.506 1.00 92.50 72 LEU A C 1
ATOM 553 O O . LEU A 1 72 ? 3.183 -4.815 15.793 1.00 92.50 72 LEU A O 1
ATOM 557 N N . LEU A 1 73 ? 2.520 -2.699 16.164 1.00 90.81 73 LEU A N 1
ATOM 558 C CA . LEU A 1 73 ? 1.498 -3.046 17.143 1.00 90.81 73 LEU A CA 1
ATOM 559 C C . LEU A 1 73 ? 0.262 -3.594 16.434 1.00 90.81 73 LEU A C 1
ATOM 561 O O . LEU A 1 73 ? -0.069 -3.170 15.332 1.00 90.81 73 LEU A O 1
ATOM 565 N N . HIS A 1 74 ? -0.475 -4.481 17.101 1.00 91.06 74 HIS A N 1
ATOM 566 C CA . HIS A 1 74 ? -1.752 -4.949 16.573 1.00 91.06 74 HIS A CA 1
ATOM 567 C C . HIS A 1 74 ? -2.802 -3.829 16.571 1.00 91.06 74 HIS A C 1
ATOM 569 O O . HIS A 1 74 ? -2.931 -3.058 17.530 1.00 91.06 74 HIS A O 1
ATOM 575 N N . GLY A 1 75 ? -3.563 -3.776 15.483 1.00 92.94 75 GLY A N 1
ATOM 576 C CA . GLY A 1 75 ? -4.671 -2.859 15.254 1.00 92.94 75 GLY A CA 1
ATOM 577 C C . GLY A 1 75 ? -5.728 -3.516 14.375 1.00 92.94 75 GLY A C 1
ATOM 578 O O . GLY A 1 75 ? -5.467 -4.537 13.736 1.00 92.94 75 GLY A O 1
ATOM 579 N N . ASP A 1 76 ? -6.915 -2.923 14.338 1.00 94.62 76 ASP A N 1
ATOM 580 C CA . ASP A 1 76 ? -8.055 -3.457 13.590 1.00 94.62 76 ASP A CA 1
ATOM 581 C C . ASP A 1 76 ? -7.821 -3.393 12.072 1.00 94.62 76 ASP A C 1
ATOM 583 O O . ASP A 1 76 ? -8.312 -4.243 11.326 1.00 94.62 76 ASP A O 1
ATOM 587 N N . MET A 1 77 ? -7.036 -2.407 11.629 1.00 95.69 77 MET A N 1
ATOM 588 C CA . MET A 1 77 ? -6.587 -2.270 10.248 1.00 95.69 77 MET A CA 1
ATOM 589 C C . MET A 1 77 ? -5.174 -1.686 10.160 1.00 95.69 77 MET A C 1
ATOM 591 O O . MET A 1 77 ? -4.746 -0.938 11.044 1.00 95.69 77 MET A O 1
ATOM 595 N N . LEU A 1 78 ? -4.486 -2.010 9.070 1.00 97.44 78 LEU A N 1
ATOM 596 C CA . LEU A 1 78 ? -3.208 -1.440 8.660 1.00 97.44 78 LEU A CA 1
ATOM 597 C C . LEU A 1 78 ? -3.403 -0.626 7.380 1.00 97.44 78 LEU A C 1
ATOM 599 O O . LEU A 1 78 ? -4.076 -1.088 6.458 1.00 97.44 78 LEU A O 1
ATOM 603 N N . ILE A 1 79 ? -2.805 0.557 7.322 1.00 97.50 79 ILE A N 1
ATOM 604 C CA . ILE A 1 79 ? -2.784 1.427 6.148 1.00 97.50 79 ILE A CA 1
ATOM 605 C C . ILE A 1 79 ? -1.321 1.709 5.807 1.00 97.50 79 ILE A C 1
ATOM 607 O O . ILE A 1 79 ? -0.585 2.223 6.649 1.00 97.50 79 ILE A O 1
ATOM 611 N N . HIS A 1 80 ? -0.915 1.368 4.587 1.00 96.62 80 HIS A N 1
ATOM 612 C CA . HIS A 1 80 ? 0.392 1.701 4.035 1.00 96.62 80 HIS A CA 1
ATOM 613 C C . HIS A 1 80 ? 0.260 2.766 2.945 1.00 96.62 80 HIS A C 1
ATOM 615 O O . HIS A 1 80 ? -0.432 2.538 1.951 1.00 96.62 80 HIS A O 1
ATOM 621 N N . THR A 1 81 ? 0.935 3.904 3.102 1.00 95.25 81 THR A N 1
ATOM 622 C CA . THR A 1 81 ? 0.788 5.070 2.212 1.00 95.25 81 THR A CA 1
ATOM 623 C C . THR A 1 81 ? 1.938 5.258 1.218 1.00 95.25 81 THR A C 1
ATOM 625 O O . THR A 1 81 ? 2.385 6.376 1.013 1.00 95.25 81 THR A O 1
ATOM 628 N N . GLY A 1 82 ? 2.371 4.176 0.561 1.00 92.50 82 GLY A N 1
ATOM 629 C CA . GLY A 1 82 ? 3.406 4.228 -0.484 1.00 92.50 82 GLY A CA 1
ATOM 630 C C . GLY A 1 82 ? 4.859 4.132 -0.005 1.00 92.50 82 GLY A C 1
ATOM 631 O O . GLY A 1 82 ? 5.131 4.069 1.193 1.00 92.50 82 GLY A O 1
ATOM 632 N N . ASP A 1 83 ? 5.770 4.053 -0.973 1.00 92.25 83 ASP A N 1
ATOM 633 C CA . ASP A 1 83 ? 7.229 3.942 -0.835 1.00 92.25 83 ASP A CA 1
ATOM 634 C C . ASP A 1 83 ? 7.681 2.719 -0.051 1.00 92.25 83 ASP A C 1
ATOM 636 O O . ASP A 1 83 ? 8.405 2.757 0.953 1.00 92.25 83 ASP A O 1
ATOM 640 N N . ARG A 1 84 ? 7.208 1.570 -0.538 1.00 89.19 84 ARG A N 1
ATOM 641 C CA . ARG A 1 84 ? 7.533 0.287 0.062 1.00 89.19 84 ARG A CA 1
ATOM 642 C C . ARG A 1 84 ? 8.889 -0.258 -0.329 1.00 89.19 84 ARG A C 1
ATOM 644 O O . ARG A 1 84 ? 9.532 -0.927 0.484 1.00 89.19 84 ARG A O 1
ATOM 651 N N . THR A 1 85 ? 9.297 -0.001 -1.554 1.00 88.31 85 THR A N 1
ATOM 652 C CA . THR A 1 85 ? 10.520 -0.551 -2.127 1.00 88.31 85 THR A CA 1
ATOM 653 C C . THR A 1 85 ? 11.626 0.493 -2.189 1.00 88.31 85 THR A C 1
ATOM 655 O O . THR A 1 85 ? 11.361 1.686 -2.211 1.00 88.31 85 THR A O 1
ATOM 658 N N . GLY A 1 86 ? 12.884 0.050 -2.171 1.00 85.75 86 GLY A N 1
ATOM 659 C CA . GLY A 1 86 ? 14.035 0.940 -2.369 1.00 85.75 86 GLY A CA 1
ATOM 660 C C . GLY A 1 86 ? 14.459 1.070 -3.835 1.00 85.75 86 GLY A C 1
ATOM 661 O O . GLY A 1 86 ? 14.909 2.129 -4.254 1.00 85.75 86 GLY A O 1
ATOM 662 N N . ASN A 1 87 ? 14.327 -0.003 -4.628 1.00 84.25 87 ASN A N 1
ATOM 663 C CA . ASN A 1 87 ? 14.755 -0.034 -6.035 1.00 84.25 87 ASN A CA 1
ATOM 664 C C . ASN A 1 87 ? 13.618 -0.416 -7.003 1.00 84.25 87 ASN A C 1
ATOM 666 O O . ASN A 1 87 ? 13.854 -0.698 -8.191 1.00 84.25 87 ASN A O 1
ATOM 670 N N . ALA A 1 88 ? 12.377 -0.454 -6.516 1.00 86.38 88 ALA A N 1
ATOM 671 C CA . ALA A 1 88 ? 11.200 -0.862 -7.275 1.00 86.38 88 ALA A CA 1
ATOM 672 C C . ALA A 1 88 ? 11.349 -2.221 -7.979 1.00 86.38 88 ALA A C 1
ATOM 674 O O . ALA A 1 88 ? 10.936 -2.394 -9.130 1.00 86.38 88 ALA A O 1
ATOM 675 N N . THR A 1 89 ? 12.036 -3.185 -7.364 1.00 87.19 89 THR A N 1
ATOM 676 C CA . THR A 1 89 ? 12.157 -4.523 -7.954 1.00 87.19 89 THR A CA 1
ATOM 677 C C . THR A 1 89 ? 10.959 -5.392 -7.584 1.00 87.19 89 THR A C 1
ATOM 679 O O . THR A 1 89 ? 10.370 -5.250 -6.515 1.00 87.19 89 THR A O 1
ATOM 682 N N . TYR A 1 90 ? 10.621 -6.346 -8.457 1.00 90.12 90 TYR A N 1
ATOM 683 C CA . TYR A 1 90 ? 9.592 -7.349 -8.165 1.00 90.12 90 TYR A CA 1
ATOM 684 C C . TYR A 1 90 ? 9.876 -8.105 -6.863 1.00 90.12 90 TYR A C 1
ATOM 686 O O . TYR A 1 90 ? 8.974 -8.310 -6.061 1.00 90.12 90 TYR A O 1
ATOM 694 N N . VAL A 1 91 ? 11.138 -8.493 -6.649 1.00 91.38 91 VAL A N 1
ATOM 695 C CA . VAL A 1 91 ? 11.552 -9.256 -5.466 1.00 91.38 91 VAL A CA 1
ATOM 696 C C . VAL A 1 91 ? 11.345 -8.440 -4.193 1.00 91.38 91 VAL A C 1
ATOM 698 O O . VAL A 1 91 ? 10.764 -8.957 -3.245 1.00 91.38 91 VAL A O 1
ATOM 701 N N . GLU A 1 92 ? 11.771 -7.174 -4.180 1.00 92.31 92 GLU A N 1
ATOM 702 C CA . GLU A 1 92 ? 11.542 -6.285 -3.037 1.00 92.31 92 GLU A CA 1
ATOM 703 C C . GLU A 1 92 ? 10.048 -6.114 -2.772 1.00 92.31 92 GLU A C 1
ATOM 705 O O . GLU A 1 92 ? 9.609 -6.294 -1.639 1.00 92.31 92 GLU A O 1
ATOM 710 N N . LEU A 1 93 ? 9.255 -5.816 -3.808 1.00 94.06 93 LEU A N 1
ATOM 711 C CA . LEU A 1 93 ? 7.824 -5.591 -3.631 1.00 94.06 93 LEU A CA 1
ATOM 712 C C . LEU A 1 93 ? 7.125 -6.842 -3.092 1.00 94.06 93 LEU A C 1
ATOM 714 O O . LEU A 1 93 ? 6.378 -6.738 -2.123 1.00 94.06 93 LEU A O 1
ATOM 718 N N . GLN A 1 94 ? 7.418 -8.023 -3.645 1.00 96.50 94 GLN A N 1
ATOM 719 C CA . GLN A 1 94 ? 6.847 -9.277 -3.155 1.00 96.50 94 GLN A CA 1
ATOM 720 C C . GLN A 1 94 ? 7.239 -9.543 -1.697 1.00 96.50 94 GLN A C 1
ATOM 722 O O . GLN A 1 94 ? 6.373 -9.859 -0.891 1.00 96.50 94 GLN A O 1
ATOM 727 N N . GLN A 1 95 ? 8.499 -9.315 -1.310 1.00 96.44 95 GLN A N 1
ATOM 728 C CA . GLN A 1 95 ? 8.923 -9.443 0.090 1.00 96.44 95 GLN A CA 1
ATOM 729 C C . GLN A 1 95 ? 8.154 -8.501 1.029 1.00 96.44 95 GLN A C 1
ATOM 731 O O . GLN A 1 95 ? 7.874 -8.864 2.174 1.00 96.44 95 GLN A O 1
ATOM 736 N N . GLN A 1 96 ? 7.799 -7.298 0.566 1.00 96.00 96 GLN A N 1
ATOM 737 C CA . GLN A 1 96 ? 6.970 -6.381 1.348 1.00 96.00 96 GLN A CA 1
ATOM 738 C C . GLN A 1 96 ? 5.518 -6.850 1.455 1.00 96.00 96 GLN A C 1
ATOM 740 O O . GLN A 1 96 ? 4.937 -6.747 2.538 1.00 96.00 96 GLN A O 1
ATOM 745 N N . LEU A 1 97 ? 4.943 -7.390 0.378 1.00 97.25 97 LEU A N 1
ATOM 746 C CA . LEU A 1 97 ? 3.607 -7.989 0.401 1.00 97.25 97 LEU A CA 1
ATOM 747 C C . LEU A 1 97 ? 3.567 -9.208 1.331 1.00 97.25 97 LEU A C 1
ATOM 749 O O . LEU A 1 97 ? 2.652 -9.320 2.145 1.00 97.25 97 LEU A O 1
ATOM 753 N N . ASP A 1 98 ? 4.577 -10.075 1.287 1.00 97.75 98 ASP A N 1
ATOM 754 C CA . ASP A 1 98 ? 4.691 -11.250 2.158 1.00 97.75 98 ASP A CA 1
ATOM 755 C C . ASP A 1 98 ? 4.766 -10.839 3.634 1.00 97.75 98 ASP A C 1
ATOM 757 O O . ASP A 1 98 ? 4.044 -11.374 4.482 1.00 97.75 98 ASP A O 1
ATOM 761 N N . TRP A 1 99 ? 5.586 -9.830 3.947 1.00 97.06 99 TRP A N 1
ATOM 762 C CA . TRP A 1 99 ? 5.683 -9.278 5.297 1.00 97.06 99 TRP A CA 1
ATOM 763 C C . TRP A 1 99 ? 4.354 -8.684 5.777 1.00 97.06 99 TRP A C 1
ATOM 765 O O . TRP A 1 99 ? 3.899 -9.017 6.872 1.00 97.06 99 TRP A O 1
ATOM 775 N N . LEU A 1 100 ? 3.688 -7.861 4.958 1.00 96.69 100 LEU A N 1
ATOM 776 C CA . LEU A 1 100 ? 2.362 -7.314 5.269 1.00 96.69 100 LEU A CA 1
ATOM 777 C C . LEU A 1 100 ? 1.341 -8.440 5.498 1.00 96.69 100 LEU A C 1
ATOM 779 O O . LEU A 1 100 ? 0.523 -8.381 6.423 1.00 96.69 100 LEU A O 1
ATOM 783 N N . ASN A 1 101 ? 1.394 -9.496 4.685 1.00 97.00 101 ASN A N 1
ATOM 784 C CA . ASN A 1 101 ? 0.525 -10.659 4.811 1.00 97.00 101 ASN A CA 1
ATOM 785 C C . ASN A 1 101 ? 0.756 -11.433 6.117 1.00 97.00 101 ASN A C 1
ATOM 787 O O . ASN A 1 101 ? -0.225 -11.872 6.718 1.00 97.00 101 ASN A O 1
ATOM 791 N N . ALA A 1 102 ? 1.987 -11.487 6.626 1.00 96.62 102 ALA A N 1
ATOM 792 C CA . ALA A 1 102 ? 2.307 -12.106 7.913 1.00 96.62 102 ALA A CA 1
ATOM 793 C C . ALA A 1 102 ? 1.788 -11.325 9.141 1.00 96.62 102 ALA A C 1
ATOM 795 O O . ALA A 1 102 ? 1.707 -11.881 10.239 1.00 96.62 102 ALA A O 1
ATOM 796 N N . LEU A 1 103 ? 1.421 -10.046 8.993 1.00 95.88 103 LEU A N 1
ATOM 797 C CA . LEU A 1 103 ? 0.889 -9.247 10.099 1.00 95.88 103 LEU A CA 1
ATOM 798 C C . LEU A 1 103 ? -0.553 -9.643 10.463 1.00 95.88 103 LEU A C 1
ATOM 800 O O . LEU A 1 103 ? -1.392 -9.899 9.600 1.00 95.88 103 LEU A O 1
ATOM 804 N N . LEU A 1 104 ? -0.868 -9.584 11.762 1.00 94.12 104 LEU A N 1
ATOM 805 C CA . LEU A 1 104 ? -2.150 -10.002 12.358 1.00 94.12 104 LEU A CA 1
ATOM 806 C C . LEU A 1 104 ? -3.332 -9.037 12.116 1.00 94.12 104 LEU A C 1
ATOM 808 O O . LEU A 1 104 ? -4.407 -9.202 12.700 1.00 94.12 104 LEU A O 1
ATOM 812 N N . HIS A 1 105 ? -3.147 -7.995 11.309 1.00 94.62 105 HIS A N 1
ATOM 813 C CA . HIS A 1 105 ? -4.218 -7.056 10.976 1.00 94.62 105 HIS A CA 1
ATOM 814 C C . HIS A 1 105 ? -5.259 -7.738 10.084 1.00 94.62 105 HIS A C 1
ATOM 816 O O . HIS A 1 105 ? -4.896 -8.353 9.085 1.00 94.62 105 HIS A O 1
ATOM 822 N N . LYS A 1 106 ? -6.552 -7.613 10.415 1.00 94.31 106 LYS A N 1
ATOM 823 C CA . LYS A 1 106 ? -7.635 -8.202 9.605 1.00 94.31 106 LYS A CA 1
ATOM 824 C C . LYS A 1 106 ? -7.727 -7.540 8.231 1.00 94.31 106 LYS A C 1
ATOM 826 O O . LYS A 1 106 ? -7.926 -8.219 7.233 1.00 94.31 106 LYS A O 1
ATOM 831 N N . HIS A 1 107 ? -7.587 -6.218 8.208 1.00 96.69 107 HIS A N 1
ATOM 832 C CA . HIS A 1 107 ? -7.656 -5.411 6.996 1.00 96.69 107 HIS A CA 1
ATOM 833 C C . HIS A 1 107 ? -6.319 -4.728 6.753 1.00 96.69 107 HIS A C 1
ATOM 835 O O . HIS A 1 107 ? -5.752 -4.141 7.676 1.00 96.69 107 HIS A O 1
ATOM 841 N N . LYS A 1 108 ? -5.826 -4.796 5.518 1.00 97.50 108 LYS A N 1
ATOM 842 C CA . LYS A 1 108 ? -4.557 -4.200 5.095 1.00 97.50 108 LYS A CA 1
ATOM 843 C C . LYS A 1 108 ? -4.830 -3.419 3.824 1.00 97.50 108 LYS A C 1
ATOM 845 O O . LYS A 1 108 ? -5.186 -4.016 2.815 1.00 97.50 108 LYS A O 1
ATOM 850 N N . VAL A 1 109 ? -4.713 -2.102 3.890 1.00 97.94 109 VAL A N 1
ATOM 851 C CA . VAL A 1 109 ? -4.891 -1.210 2.745 1.00 97.94 109 VAL A CA 1
ATOM 852 C C . VAL A 1 109 ? -3.531 -0.675 2.346 1.00 97.94 109 VAL A C 1
ATOM 854 O O . VAL A 1 109 ? -2.757 -0.267 3.211 1.00 97.94 109 VAL A O 1
ATOM 857 N N . MET A 1 110 ? -3.242 -0.674 1.052 1.00 97.38 110 MET A N 1
ATOM 858 C CA . MET A 1 110 ? -1.988 -0.167 0.514 1.00 97.38 110 MET A CA 1
ATOM 859 C C . MET A 1 110 ? -2.250 0.708 -0.708 1.00 97.38 110 MET A C 1
ATOM 861 O O . MET A 1 110 ? -3.076 0.370 -1.551 1.00 97.38 110 MET A O 1
ATOM 865 N N . ILE A 1 111 ? -1.505 1.802 -0.806 1.00 97.06 111 ILE A N 1
ATOM 866 C CA . ILE A 1 111 ? -1.284 2.548 -2.050 1.00 97.06 111 ILE A CA 1
ATOM 867 C C . ILE A 1 111 ? 0.206 2.488 -2.404 1.00 97.06 111 ILE A C 1
ATOM 869 O O . ILE A 1 111 ? 1.036 2.213 -1.532 1.00 97.06 111 ILE A O 1
ATOM 873 N N . ALA A 1 112 ? 0.531 2.723 -3.673 1.00 94.69 112 ALA A N 1
ATOM 874 C CA . ALA A 1 112 ? 1.905 2.850 -4.152 1.00 94.69 112 ALA A CA 1
ATOM 875 C C . ALA A 1 112 ? 2.448 4.264 -3.892 1.00 94.69 112 ALA A C 1
ATOM 877 O O . ALA A 1 112 ? 1.669 5.213 -3.804 1.00 94.69 112 ALA A O 1
ATOM 878 N N . GLY A 1 113 ? 3.772 4.384 -3.783 1.00 91.94 113 GLY A N 1
ATOM 879 C CA . GLY A 1 113 ? 4.489 5.662 -3.856 1.00 91.94 113 GLY A CA 1
ATOM 880 C C . GLY A 1 113 ? 5.424 5.729 -5.069 1.00 91.94 113 GLY A C 1
ATOM 881 O O . GLY A 1 113 ? 5.399 4.851 -5.936 1.00 91.94 113 GLY A O 1
ATOM 882 N N . ASN A 1 114 ? 6.261 6.763 -5.147 1.00 89.31 114 ASN A N 1
ATOM 883 C CA . ASN A 1 114 ? 7.156 7.015 -6.285 1.00 89.31 114 ASN A CA 1
ATOM 884 C C . ASN A 1 114 ? 8.302 6.010 -6.361 1.00 89.31 114 ASN A C 1
ATOM 886 O O . ASN A 1 114 ? 8.855 5.804 -7.442 1.00 89.31 114 ASN A O 1
ATOM 890 N N . HIS A 1 115 ? 8.655 5.360 -5.256 1.00 87.69 115 HIS A N 1
ATOM 891 C CA . HIS A 1 115 ? 9.636 4.281 -5.276 1.00 87.69 115 HIS A CA 1
ATOM 892 C C . HIS A 1 115 ? 9.029 2.936 -5.670 1.00 87.69 115 HIS A C 1
ATOM 894 O O . HIS A 1 115 ? 9.765 2.031 -6.042 1.00 87.69 115 HIS A O 1
ATOM 900 N N . ASP A 1 116 ? 7.702 2.801 -5.720 1.00 89.00 116 ASP A N 1
ATOM 901 C CA . ASP A 1 116 ? 7.013 1.561 -6.097 1.00 89.00 116 ASP A CA 1
ATOM 902 C C . ASP A 1 116 ? 6.726 1.478 -7.608 1.00 89.00 116 ASP A C 1
ATOM 904 O O . ASP A 1 116 ? 5.654 1.059 -8.038 1.00 89.00 116 ASP A O 1
ATOM 908 N N . LEU A 1 117 ? 7.710 1.835 -8.439 1.00 87.75 117 LEU A N 1
ATOM 909 C CA . LEU A 1 117 ? 7.599 1.968 -9.905 1.00 87.75 117 LEU A CA 1
ATOM 910 C C . LEU A 1 117 ? 7.043 0.738 -10.647 1.00 87.75 117 LEU A C 1
ATOM 912 O O . LEU A 1 117 ? 6.554 0.875 -11.764 1.00 87.75 117 LEU A O 1
ATOM 916 N N . LEU A 1 118 ? 7.109 -0.468 -10.067 1.00 87.06 118 LEU A N 1
ATOM 917 C CA . LEU A 1 118 ? 6.470 -1.658 -10.652 1.00 87.06 118 LEU A CA 1
ATOM 918 C C . LEU A 1 118 ? 4.933 -1.536 -10.687 1.00 87.06 118 LEU A C 1
ATOM 920 O O . LEU A 1 118 ? 4.277 -2.198 -11.494 1.00 87.06 118 LEU A O 1
ATOM 924 N N . LEU A 1 119 ? 4.364 -0.709 -9.809 1.00 90.06 119 LEU A N 1
ATOM 925 C CA . LEU A 1 119 ? 2.934 -0.430 -9.709 1.00 90.06 119 LEU A CA 1
ATOM 926 C C . LEU A 1 119 ? 2.505 0.776 -10.563 1.00 90.06 119 LEU A C 1
ATOM 928 O O . LEU A 1 119 ? 1.335 0.845 -10.932 1.00 90.06 119 LEU A O 1
ATOM 932 N N . ASP A 1 120 ? 3.430 1.658 -10.960 1.00 87.50 120 ASP A N 1
ATOM 933 C CA . ASP A 1 120 ? 3.156 2.777 -11.872 1.00 87.50 120 ASP A CA 1
ATOM 934 C C . ASP A 1 120 ? 3.192 2.320 -13.340 1.00 87.50 120 ASP A C 1
ATOM 936 O O . ASP A 1 120 ? 4.223 2.299 -14.021 1.00 87.50 120 ASP A O 1
ATOM 940 N N . GLN A 1 121 ? 2.015 1.956 -13.849 1.00 80.25 121 GLN A N 1
ATOM 941 C CA . GLN A 1 121 ? 1.855 1.504 -15.227 1.00 80.25 121 GLN A CA 1
ATOM 942 C C . GLN A 1 121 ? 2.238 2.584 -16.253 1.00 80.25 121 GLN A C 1
ATOM 944 O O . GLN A 1 121 ? 2.775 2.245 -17.310 1.00 80.25 121 GLN A O 1
ATOM 949 N N . ALA A 1 122 ? 1.972 3.862 -15.969 1.00 81.44 122 ALA A N 1
ATOM 950 C CA . ALA A 1 122 ? 2.235 4.949 -16.905 1.00 81.44 122 ALA A CA 1
ATOM 951 C C . ALA A 1 122 ? 3.735 5.232 -17.002 1.00 81.44 122 ALA A C 1
ATOM 953 O O . ALA A 1 122 ? 4.277 5.246 -18.110 1.00 81.44 122 ALA A O 1
ATOM 954 N N . PHE A 1 123 ? 4.424 5.387 -15.869 1.00 80.00 123 PHE A N 1
ATOM 955 C CA . PHE A 1 123 ? 5.878 5.540 -15.837 1.00 80.00 123 PHE A CA 1
ATOM 956 C C . PHE A 1 123 ? 6.565 4.379 -16.552 1.00 80.00 123 PHE A C 1
ATOM 958 O O . PHE A 1 123 ? 7.471 4.587 -17.365 1.00 80.00 123 PHE A O 1
ATOM 965 N N . TYR A 1 124 ? 6.084 3.162 -16.301 1.00 73.44 124 TYR A N 1
ATOM 966 C CA . TYR A 1 124 ? 6.653 1.956 -16.868 1.00 73.44 124 TYR A CA 1
ATOM 967 C C . TYR A 1 124 ? 6.507 1.857 -18.391 1.00 73.44 124 TYR A C 1
ATOM 969 O O . TYR A 1 124 ? 7.478 1.548 -19.082 1.00 73.44 124 TYR A O 1
ATOM 977 N N . MET A 1 125 ? 5.321 2.162 -18.931 1.00 74.62 125 MET A N 1
ATOM 978 C CA . MET A 1 125 ? 5.088 2.179 -20.381 1.00 74.62 125 MET A CA 1
ATOM 979 C C . MET A 1 125 ? 6.058 3.110 -21.123 1.00 74.62 125 MET A C 1
ATOM 981 O O . MET A 1 125 ? 6.413 2.831 -22.266 1.00 74.62 125 MET A O 1
ATOM 985 N N . HIS A 1 126 ? 6.512 4.184 -20.471 1.00 79.00 126 HIS A N 1
ATOM 986 C CA . HIS A 1 126 ? 7.439 5.158 -21.049 1.00 79.00 126 HIS A CA 1
ATOM 987 C C . HIS A 1 126 ? 8.920 4.869 -20.737 1.00 79.00 126 HIS A C 1
ATOM 989 O O . HIS A 1 126 ? 9.787 5.399 -21.428 1.00 79.00 126 HIS A O 1
ATOM 995 N N . ASN A 1 127 ? 9.229 4.037 -19.733 1.00 75.69 127 ASN A N 1
ATOM 996 C CA . ASN A 1 127 ? 10.596 3.772 -19.259 1.00 75.69 127 ASN A CA 1
ATOM 997 C C . ASN A 1 127 ? 10.848 2.269 -19.020 1.00 75.69 127 ASN A C 1
ATOM 999 O O . ASN A 1 127 ? 11.062 1.844 -17.878 1.00 75.69 127 ASN A O 1
ATOM 1003 N N . PRO A 1 128 ? 10.842 1.430 -20.071 1.00 68.06 128 PRO A N 1
ATOM 1004 C CA . PRO A 1 128 ? 11.103 0.008 -19.908 1.00 68.06 128 PRO A CA 1
ATOM 1005 C C . PRO A 1 128 ? 12.540 -0.229 -19.423 1.00 68.06 128 PRO A C 1
ATOM 1007 O O . PRO A 1 128 ? 13.507 0.283 -19.992 1.00 68.06 128 PRO A O 1
ATOM 1010 N N . ARG A 1 129 ? 12.697 -1.041 -18.372 1.00 67.44 129 ARG A N 1
ATOM 1011 C CA . ARG A 1 129 ? 14.015 -1.493 -17.897 1.00 67.44 129 ARG A CA 1
ATOM 1012 C C . ARG A 1 129 ? 14.677 -2.386 -18.957 1.00 67.44 129 ARG A C 1
ATOM 1014 O O . ARG A 1 129 ? 14.012 -2.857 -19.873 1.00 67.44 129 ARG A O 1
ATOM 1021 N N . GLN A 1 130 ? 15.977 -2.669 -18.818 1.00 57.06 130 GLN A N 1
ATOM 1022 C CA . GLN A 1 130 ? 16.794 -3.441 -19.782 1.00 57.06 130 GLN A CA 1
ATOM 1023 C C . GLN A 1 130 ? 16.216 -4.821 -20.181 1.00 57.06 130 GLN A C 1
ATOM 1025 O O . GLN A 1 130 ? 1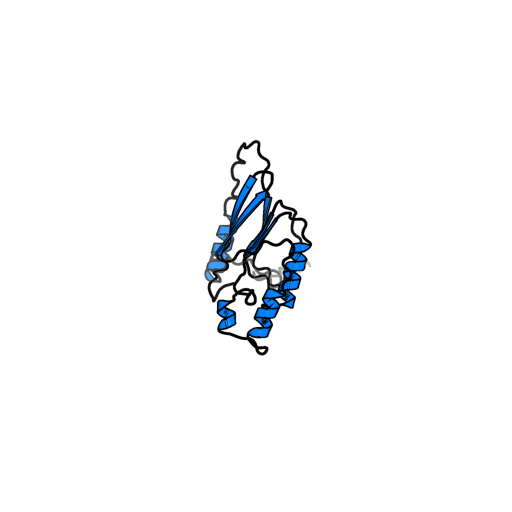6.641 -5.396 -21.178 1.00 57.06 130 GLN A O 1
ATOM 1030 N N . THR A 1 131 ? 15.229 -5.341 -19.445 1.00 55.75 131 THR A N 1
ATOM 1031 C CA . THR A 1 131 ? 14.466 -6.561 -19.756 1.00 55.75 131 THR A CA 1
ATOM 1032 C C . THR A 1 131 ? 13.173 -6.345 -20.565 1.00 55.75 131 THR A C 1
ATOM 1034 O O . THR A 1 131 ? 12.480 -7.318 -20.839 1.00 55.75 131 THR A O 1
ATOM 1037 N N . GLY A 1 132 ? 12.846 -5.123 -20.987 1.00 56.25 132 GLY A N 1
ATOM 1038 C CA . GLY A 1 132 ? 11.693 -4.792 -21.833 1.00 56.25 132 GLY A CA 1
ATOM 1039 C C . GLY A 1 132 ? 10.337 -4.722 -21.100 1.00 56.25 132 GLY A C 1
ATOM 1040 O O . GLY A 1 132 ? 10.191 -5.313 -20.028 1.00 56.25 132 GLY A O 1
ATOM 1041 N N . PRO A 1 133 ? 9.337 -4.025 -21.688 1.00 5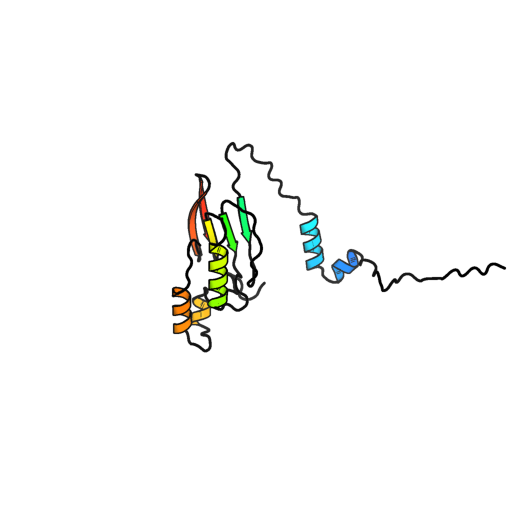6.25 133 PRO A N 1
ATOM 1042 C CA . PRO A 1 133 ? 8.030 -3.751 -21.080 1.00 56.25 133 PRO A CA 1
ATOM 1043 C C . PRO A 1 133 ? 7.195 -5.014 -20.777 1.00 56.25 133 PRO A C 1
ATOM 1045 O O . PRO A 1 133 ? 6.358 -5.056 -19.877 1.00 56.25 133 PRO A O 1
ATOM 1048 N N . GLU A 1 134 ? 7.397 -6.088 -21.535 1.00 60.06 134 GLU A N 1
ATOM 1049 C CA . GLU A 1 134 ? 6.604 -7.309 -21.365 1.00 60.06 134 GLU A CA 1
ATOM 1050 C C . GLU A 1 134 ? 6.961 -8.060 -20.075 1.00 60.06 134 GLU A C 1
ATOM 1052 O O . GLU A 1 134 ? 6.081 -8.628 -19.423 1.00 60.06 134 GLU A O 1
ATOM 1057 N N . ASN A 1 135 ? 8.228 -8.000 -19.652 1.00 74.19 135 ASN A N 1
ATOM 1058 C CA . ASN A 1 135 ? 8.696 -8.700 -18.462 1.00 74.19 135 ASN A CA 1
ATOM 1059 C C . ASN A 1 135 ? 8.161 -8.080 -17.169 1.00 74.19 135 ASN A C 1
ATOM 1061 O O . ASN A 1 135 ? 7.734 -8.830 -16.292 1.00 74.19 135 ASN A O 1
ATOM 1065 N N . ASP A 1 136 ? 8.122 -6.750 -17.020 1.00 76.00 136 ASP A N 1
ATOM 1066 C CA . ASP A 1 136 ? 7.612 -6.170 -15.768 1.00 76.00 136 ASP A CA 1
ATOM 1067 C C . ASP A 1 136 ? 6.085 -6.052 -15.737 1.00 76.00 136 ASP A C 1
ATOM 1069 O O . ASP A 1 136 ? 5.499 -6.214 -14.669 1.00 76.00 136 ASP A O 1
ATOM 1073 N N . ALA A 1 137 ? 5.407 -5.928 -16.885 1.00 79.94 137 ALA A N 1
ATOM 1074 C CA . ALA A 1 137 ? 3.952 -6.099 -16.934 1.00 79.94 137 ALA A CA 1
ATOM 1075 C C . ALA A 1 137 ? 3.531 -7.517 -16.500 1.00 79.94 137 ALA A C 1
ATOM 1077 O O . ALA A 1 137 ? 2.551 -7.676 -15.766 1.00 79.94 137 ALA A O 1
ATOM 1078 N N . MET A 1 138 ? 4.285 -8.541 -16.920 1.00 83.38 138 MET A N 1
ATOM 1079 C CA . MET A 1 138 ? 4.105 -9.917 -16.456 1.00 83.38 138 MET A CA 1
ATOM 1080 C C . MET A 1 138 ? 4.425 -10.048 -14.962 1.00 83.38 138 MET A C 1
ATOM 1082 O O . MET A 1 138 ? 3.618 -10.613 -14.229 1.00 83.38 138 MET A O 1
ATOM 1086 N N . ARG A 1 139 ? 5.541 -9.479 -14.485 1.00 86.00 139 ARG A N 1
ATOM 1087 C CA . ARG A 1 139 ? 5.915 -9.490 -13.056 1.00 86.00 139 ARG A CA 1
ATOM 1088 C C . ARG A 1 139 ? 4.872 -8.814 -12.175 1.00 86.00 139 ARG A C 1
ATOM 1090 O O . ARG A 1 139 ? 4.515 -9.366 -11.147 1.00 86.00 139 ARG A O 1
ATOM 1097 N N . ARG A 1 140 ? 4.324 -7.667 -12.584 1.00 87.19 140 ARG A N 1
ATOM 1098 C CA . ARG A 1 140 ? 3.247 -6.986 -11.851 1.00 87.19 140 ARG A CA 1
ATOM 1099 C C . ARG A 1 140 ? 2.012 -7.876 -11.721 1.00 87.19 140 ARG A C 1
ATOM 1101 O O . ARG A 1 140 ? 1.434 -7.964 -10.647 1.00 87.19 140 ARG A O 1
ATOM 1108 N N . LYS A 1 141 ? 1.620 -8.557 -12.804 1.00 89.25 141 LYS A N 1
ATOM 1109 C CA . LYS A 1 141 ? 0.515 -9.532 -12.779 1.00 89.25 141 LYS A CA 1
ATOM 1110 C C . LYS A 1 141 ? 0.829 -10.768 -11.932 1.00 89.25 141 LYS A C 1
ATOM 1112 O O . LYS A 1 141 ? -0.101 -11.424 -11.483 1.00 89.25 141 LYS A O 1
ATOM 1117 N N . ALA A 1 142 ? 2.108 -11.085 -11.755 1.00 92.19 142 ALA A N 1
ATOM 1118 C CA . ALA A 1 142 ? 2.573 -12.206 -10.950 1.00 92.19 142 ALA A CA 1
ATOM 1119 C C . ALA A 1 142 ? 2.690 -11.880 -9.451 1.00 92.19 142 ALA A C 1
ATOM 1121 O O . ALA A 1 142 ? 2.943 -12.801 -8.680 1.00 92.19 142 ALA A O 1
ATOM 1122 N N . LEU A 1 143 ? 2.515 -10.615 -9.038 1.00 94.75 143 LEU A N 1
ATOM 1123 C CA . LEU A 1 143 ? 2.520 -10.239 -7.624 1.00 94.75 143 LEU A CA 1
ATOM 1124 C C . LEU A 1 143 ? 1.401 -10.969 -6.881 1.00 94.75 143 LEU A C 1
ATOM 1126 O O . LEU A 1 143 ? 0.228 -10.874 -7.254 1.00 94.75 143 LEU A O 1
ATOM 1130 N N . ASP A 1 144 ? 1.766 -11.643 -5.797 1.00 96.88 144 ASP A N 1
ATOM 1131 C CA . ASP A 1 144 ? 0.808 -12.210 -4.862 1.00 96.88 144 ASP A CA 1
ATOM 1132 C C . ASP A 1 144 ? 0.470 -11.174 -3.787 1.00 96.88 144 ASP A C 1
ATOM 1134 O O . ASP A 1 144 ? 1.260 -10.890 -2.883 1.00 96.88 144 ASP A O 1
ATOM 1138 N N . TRP A 1 145 ? -0.722 -10.593 -3.905 1.00 96.44 145 TRP A N 1
ATOM 1139 C CA . TRP A 1 145 ? -1.249 -9.608 -2.962 1.00 96.44 145 TRP A CA 1
ATOM 1140 C C . TRP A 1 145 ? -1.753 -10.240 -1.659 1.00 96.44 145 TRP A C 1
ATOM 1142 O O . TRP A 1 145 ? -1.847 -9.556 -0.634 1.00 96.44 145 TRP A O 1
ATOM 1152 N N . GLY A 1 146 ? -2.081 -11.534 -1.660 1.00 96.69 146 GLY A N 1
ATOM 1153 C CA . GLY A 1 146 ? -2.706 -12.211 -0.528 1.00 96.69 146 GLY A CA 1
ATOM 1154 C C . GLY A 1 146 ? -3.955 -11.484 -0.006 1.00 96.69 146 GLY A C 1
ATOM 1155 O O . GLY A 1 146 ? -4.951 -11.324 -0.705 1.00 96.69 146 GLY A O 1
ATOM 1156 N N . SER A 1 147 ? -3.901 -11.051 1.255 1.00 95.94 147 SER A N 1
ATOM 1157 C CA . SER A 1 147 ? -4.988 -10.365 1.977 1.00 95.94 147 SER A CA 1
ATOM 1158 C C . SER A 1 147 ? -4.991 -8.835 1.832 1.00 95.94 147 SER A C 1
ATOM 1160 O O . SER A 1 147 ? -5.800 -8.155 2.467 1.00 95.94 147 SER A O 1
ATOM 1162 N N . ILE A 1 148 ? -4.072 -8.271 1.046 1.00 97.88 148 ILE A N 1
ATOM 1163 C CA . ILE A 1 148 ? -3.877 -6.823 0.937 1.00 97.88 148 ILE A CA 1
ATOM 1164 C C . ILE A 1 148 ? -4.845 -6.239 -0.091 1.00 97.88 148 ILE A C 1
ATOM 1166 O O . ILE A 1 148 ? -4.954 -6.709 -1.218 1.00 97.88 148 ILE A O 1
ATOM 1170 N N . THR A 1 149 ? -5.527 -5.167 0.298 1.00 97.62 149 THR A N 1
ATOM 1171 C CA . THR A 1 149 ? -6.354 -4.350 -0.589 1.00 97.62 149 THR A CA 1
ATOM 1172 C C . THR A 1 149 ? -5.510 -3.210 -1.147 1.00 97.62 149 THR A C 1
ATOM 1174 O O . THR A 1 149 ? -5.245 -2.229 -0.448 1.00 97.62 149 THR A O 1
ATOM 1177 N N . TYR A 1 150 ? -5.078 -3.345 -2.398 1.00 97.25 150 TYR A N 1
ATOM 1178 C CA . TYR A 1 150 ? -4.406 -2.273 -3.128 1.00 97.25 150 TYR A CA 1
ATOM 1179 C C . TYR A 1 150 ? -5.423 -1.280 -3.697 1.00 97.25 150 TYR A C 1
ATOM 1181 O O . TYR A 1 150 ? -6.423 -1.700 -4.282 1.00 97.25 150 TYR A O 1
ATOM 1189 N N . LEU A 1 151 ? -5.173 0.018 -3.525 1.00 97.12 151 LEU A N 1
ATOM 1190 C CA . LEU A 1 151 ? -6.005 1.094 -4.060 1.00 97.12 151 LEU A CA 1
ATOM 1191 C C . LEU A 1 151 ? -5.205 1.946 -5.050 1.00 97.12 151 LEU A C 1
ATOM 1193 O O . LEU A 1 151 ? -4.133 2.453 -4.731 1.00 97.12 151 LEU A O 1
ATOM 1197 N N . ASP A 1 152 ? -5.775 2.117 -6.235 1.00 95.12 152 ASP A N 1
ATOM 1198 C CA . ASP A 1 152 ? -5.266 2.955 -7.322 1.00 95.12 152 ASP A CA 1
ATOM 1199 C C . ASP A 1 152 ? -6.427 3.803 -7.850 1.00 95.12 152 ASP A C 1
ATOM 1201 O O . ASP A 1 152 ? -7.359 3.248 -8.438 1.00 95.12 152 ASP A O 1
ATOM 1205 N N . ASP A 1 153 ? -6.463 5.085 -7.466 1.00 96.06 153 ASP A N 1
ATOM 1206 C CA . ASP A 1 153 ? -7.573 6.034 -7.673 1.00 96.06 153 ASP A CA 1
ATOM 1207 C C . ASP A 1 153 ? -8.969 5.413 -7.481 1.00 96.06 153 ASP A C 1
ATOM 1209 O O . ASP A 1 153 ? -9.915 5.596 -8.252 1.00 96.06 153 ASP A O 1
ATOM 1213 N N . SER A 1 154 ? -9.095 4.628 -6.414 1.00 97.25 154 SER A N 1
ATOM 1214 C CA . SER A 1 154 ? -10.261 3.792 -6.143 1.00 97.25 154 SER A CA 1
ATOM 1215 C C . SER A 1 154 ? -10.561 3.727 -4.652 1.00 97.25 154 SER A C 1
ATOM 1217 O O . SER A 1 154 ? -9.818 4.223 -3.801 1.00 97.25 154 SER A O 1
ATOM 1219 N N . PHE A 1 155 ? -11.719 3.155 -4.324 1.00 97.56 155 PHE A N 1
ATOM 1220 C CA . PHE A 1 155 ? -12.158 2.987 -2.949 1.00 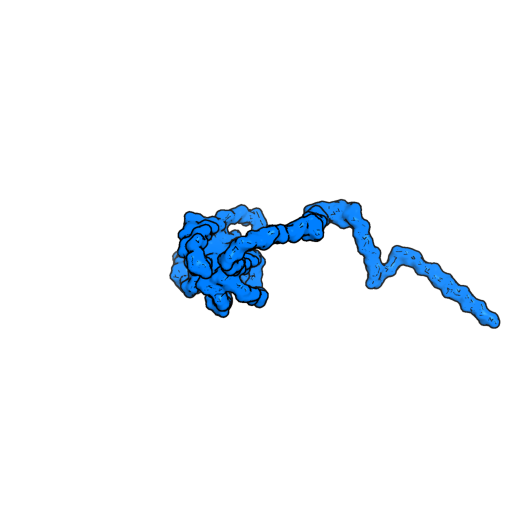97.56 155 PHE A CA 1
ATOM 1221 C C . PHE A 1 155 ? -12.449 1.526 -2.628 1.00 97.56 155 PHE A C 1
ATOM 1223 O O . PHE A 1 155 ? -12.964 0.785 -3.462 1.00 97.56 155 PHE A O 1
ATOM 1230 N N . ALA A 1 156 ? -12.212 1.157 -1.375 1.00 96.88 156 ALA A N 1
ATOM 1231 C CA . ALA A 1 156 ? -12.686 -0.086 -0.790 1.00 96.88 156 ALA A CA 1
ATOM 1232 C C . ALA A 1 156 ? -13.593 0.207 0.403 1.00 96.88 156 ALA A C 1
ATOM 1234 O O . ALA A 1 156 ? -13.406 1.183 1.136 1.00 96.88 156 ALA A O 1
ATOM 1235 N N . THR A 1 157 ? -14.580 -0.658 0.599 1.00 97.50 157 THR A N 1
ATOM 1236 C CA . THR A 1 157 ? -15.472 -0.617 1.754 1.00 97.50 157 THR A CA 1
ATOM 1237 C C . THR A 1 157 ? -15.165 -1.810 2.646 1.00 97.50 157 THR A C 1
ATOM 1239 O O . THR A 1 157 ? -15.246 -2.954 2.209 1.00 97.50 157 THR A O 1
ATOM 1242 N N . LEU A 1 158 ? -14.777 -1.531 3.888 1.00 95.19 158 LEU A N 1
ATOM 1243 C CA . LEU A 1 158 ? -14.267 -2.503 4.847 1.00 95.19 158 LEU A CA 1
ATOM 1244 C C . LEU A 1 158 ? -15.157 -2.523 6.084 1.00 95.19 158 LEU A C 1
ATOM 1246 O O . LEU A 1 158 ? -15.483 -1.477 6.643 1.00 95.19 158 LEU A O 1
ATOM 1250 N N . GLU A 1 159 ? -15.512 -3.717 6.542 1.00 94.69 159 GLU A N 1
ATOM 1251 C CA . GLU A 1 159 ? -16.245 -3.888 7.791 1.00 94.69 159 GLU A CA 1
ATOM 1252 C C . GLU A 1 159 ? -15.272 -4.050 8.967 1.00 94.69 159 GLU A C 1
ATOM 1254 O O . GLU A 1 159 ? -14.607 -5.083 9.125 1.00 94.69 159 GLU A O 1
ATOM 1259 N N . VAL A 1 160 ? -15.178 -3.026 9.815 1.00 92.19 160 VAL A N 1
ATOM 1260 C CA . VAL A 1 160 ? -14.260 -2.976 10.957 1.00 92.19 160 VAL A CA 1
ATOM 1261 C C . VAL A 1 160 ? -15.041 -2.750 12.245 1.00 92.19 160 VAL A C 1
ATOM 1263 O O . VAL A 1 160 ? -15.601 -1.676 12.464 1.00 92.19 160 VAL A O 1
ATOM 1266 N N . ARG A 1 161 ? -15.052 -3.759 13.127 1.00 89.06 161 ARG A N 1
ATOM 1267 C CA . ARG A 1 161 ? -15.849 -3.756 14.369 1.00 89.06 161 ARG A CA 1
ATOM 1268 C C . ARG A 1 161 ? -17.317 -3.391 14.098 1.00 89.06 161 ARG A C 1
ATOM 1270 O O . ARG A 1 161 ? -17.801 -2.410 14.653 1.00 89.06 161 ARG A O 1
ATOM 1277 N N . GLU A 1 162 ? -17.962 -4.128 13.188 1.00 88.31 162 GLU A N 1
ATOM 1278 C CA . GLU A 1 162 ? -19.386 -3.963 12.823 1.00 88.31 162 GLU A CA 1
ATOM 1279 C C . GLU A 1 162 ? -19.736 -2.575 12.248 1.00 88.31 162 GLU A C 1
ATOM 1281 O O . GLU A 1 162 ? -20.894 -2.164 12.200 1.00 88.31 162 GLU A O 1
ATOM 1286 N N . ARG A 1 163 ? -18.725 -1.824 11.797 1.00 89.50 163 ARG A N 1
ATOM 1287 C CA . ARG A 1 163 ? -18.882 -0.530 11.131 1.00 89.50 163 ARG A CA 1
ATOM 1288 C C . ARG A 1 163 ? -18.314 -0.600 9.730 1.00 89.50 163 ARG A C 1
ATOM 1290 O O . ARG A 1 163 ? -17.234 -1.147 9.520 1.00 89.50 163 ARG A O 1
ATOM 1297 N N . TRP A 1 164 ? -19.003 0.031 8.793 1.00 93.06 164 TRP A N 1
ATOM 1298 C CA . TRP A 1 164 ? -18.522 0.178 7.428 1.00 93.06 164 TRP A CA 1
ATOM 1299 C C . TRP A 1 164 ? -17.629 1.409 7.317 1.00 93.06 164 TRP A C 1
ATOM 1301 O O . TRP A 1 164 ? -18.076 2.538 7.517 1.00 93.06 164 TRP A O 1
ATOM 1311 N N . LEU A 1 165 ? -16.361 1.187 6.988 1.00 94.06 165 LEU A N 1
ATOM 1312 C CA . LEU A 1 165 ? -15.415 2.230 6.621 1.00 94.06 165 LEU A CA 1
ATOM 1313 C C . LEU A 1 165 ? -15.229 2.238 5.112 1.00 94.06 165 LEU A C 1
ATOM 1315 O O . LEU A 1 165 ? -15.073 1.186 4.498 1.00 94.06 165 LEU A O 1
ATOM 1319 N N . ARG A 1 166 ? -15.212 3.426 4.510 1.00 96.31 166 ARG A N 1
ATOM 1320 C CA . ARG A 1 166 ? -14.851 3.602 3.104 1.00 96.31 166 ARG A CA 1
ATOM 1321 C C . ARG A 1 166 ? -13.481 4.260 3.035 1.00 96.31 166 ARG A C 1
ATOM 1323 O O . ARG A 1 166 ? -13.314 5.381 3.504 1.00 96.31 166 ARG A O 1
ATOM 1330 N N . CYS A 1 167 ? -12.521 3.555 2.459 1.00 96.00 167 CYS A N 1
ATOM 1331 C CA . CYS A 1 167 ? -11.155 4.022 2.269 1.00 96.00 167 CYS A CA 1
ATOM 1332 C C . CYS A 1 167 ? -10.972 4.370 0.795 1.00 96.00 167 CYS A C 1
ATOM 1334 O O . CYS A 1 167 ? -11.239 3.523 -0.049 1.00 96.00 167 CYS A O 1
ATOM 1336 N N . TYR A 1 168 ? -10.542 5.593 0.497 1.00 97.50 168 TYR A N 1
ATOM 1337 C CA . TYR A 1 168 ? -10.093 6.000 -0.835 1.00 97.50 168 TYR A CA 1
ATOM 1338 C C . TYR A 1 168 ? -8.567 6.054 -0.839 1.00 97.50 168 TYR A C 1
ATOM 1340 O O . TYR A 1 168 ? -7.980 6.523 0.138 1.00 97.50 168 TYR A O 1
ATOM 1348 N N . GLY A 1 169 ? -7.942 5.583 -1.914 1.00 96.56 169 GLY A N 1
ATOM 1349 C CA . GLY A 1 169 ? -6.497 5.622 -2.090 1.00 96.56 169 GLY A CA 1
ATOM 1350 C C . GLY A 1 169 ? -6.139 6.130 -3.477 1.00 96.56 169 GLY A C 1
ATOM 1351 O O . GLY A 1 169 ? -6.733 5.699 -4.462 1.00 96.56 169 GLY A O 1
ATOM 1352 N N . SER A 1 170 ? -5.173 7.044 -3.529 1.00 95.19 170 SER A N 1
ATOM 1353 C CA . SER A 1 170 ? -4.572 7.546 -4.761 1.00 95.19 170 SER A CA 1
ATOM 1354 C C . SER A 1 170 ? -3.055 7.401 -4.646 1.00 95.19 170 SER A C 1
ATOM 1356 O O . SER A 1 170 ? -2.502 7.881 -3.654 1.00 95.19 170 SER A O 1
ATOM 1358 N N . PRO A 1 171 ? -2.387 6.752 -5.612 1.00 93.38 171 PRO A N 1
ATOM 1359 C CA . PRO A 1 171 ? -0.933 6.643 -5.651 1.00 93.38 171 PRO A CA 1
ATOM 1360 C C . PRO A 1 171 ? -0.282 7.877 -6.292 1.00 93.38 171 PRO A C 1
ATOM 1362 O O . PRO A 1 171 ? 0.926 7.889 -6.517 1.00 93.38 171 PRO A O 1
ATOM 1365 N N . ALA A 1 172 ? -1.065 8.912 -6.624 1.00 88.25 172 ALA A N 1
ATOM 1366 C CA . ALA A 1 172 ? -0.555 10.129 -7.231 1.00 88.25 172 ALA A CA 1
ATOM 1367 C C . ALA A 1 172 ? 0.450 10.815 -6.295 1.00 88.25 172 ALA A C 1
ATOM 1369 O O . ALA A 1 172 ? 0.096 11.361 -5.249 1.00 88.25 172 ALA A O 1
ATOM 1370 N N . THR A 1 173 ? 1.708 10.815 -6.715 1.00 81.56 173 THR A N 1
ATOM 1371 C CA . THR A 1 173 ? 2.838 11.389 -5.987 1.00 81.56 173 THR A CA 1
ATOM 1372 C C . THR A 1 173 ? 3.636 12.305 -6.920 1.00 81.56 173 THR A C 1
ATOM 1374 O O . THR A 1 173 ? 3.692 12.057 -8.132 1.00 81.56 173 THR A O 1
ATOM 1377 N N . PRO A 1 174 ? 4.232 13.402 -6.419 1.00 76.81 174 PRO A N 1
ATOM 1378 C CA . PRO A 1 174 ? 5.190 14.170 -7.198 1.00 76.81 174 PRO A CA 1
ATOM 1379 C C . PRO A 1 174 ? 6.339 13.282 -7.692 1.00 76.81 174 PRO A C 1
ATOM 1381 O O . PRO A 1 174 ? 6.870 12.463 -6.953 1.00 76.81 174 PRO A O 1
ATOM 1384 N N . GLN A 1 175 ? 6.797 13.505 -8.926 1.00 65.50 175 GLN A N 1
ATOM 1385 C CA . GLN A 1 175 ? 7.955 12.788 -9.481 1.00 65.50 175 GLN A CA 1
ATOM 1386 C C . GLN A 1 175 ? 9.233 12.968 -8.634 1.00 65.50 175 GLN A C 1
ATOM 1388 O O . GLN A 1 175 ? 10.132 12.130 -8.673 1.00 65.50 175 GLN A O 1
ATOM 1393 N N . TYR A 1 176 ? 9.323 14.077 -7.895 1.00 66.31 176 TYR A N 1
ATOM 1394 C CA . TYR A 1 176 ? 10.451 14.417 -7.039 1.00 66.31 176 TYR A CA 1
ATOM 1395 C C . TYR A 1 176 ? 9.956 14.729 -5.623 1.00 66.31 176 TYR A C 1
ATOM 1397 O O . TYR A 1 176 ? 9.196 15.678 -5.426 1.00 66.31 176 TYR A O 1
ATOM 1405 N N . GLY A 1 177 ? 10.426 13.950 -4.652 1.00 59.59 177 GLY A N 1
ATOM 1406 C CA . GLY A 1 177 ? 10.099 14.059 -3.232 1.00 59.59 177 GLY A CA 1
ATOM 1407 C C . GLY A 1 177 ? 10.425 12.741 -2.528 1.00 59.59 177 GLY A C 1
ATOM 1408 O O . GLY A 1 177 ? 10.249 11.685 -3.128 1.00 59.59 177 GLY A O 1
ATOM 1409 N N . ASN A 1 178 ? 10.960 12.829 -1.309 1.00 49.12 178 ASN A N 1
ATOM 1410 C CA . ASN A 1 178 ? 10.921 11.757 -0.313 1.00 49.12 178 ASN A CA 1
ATOM 1411 C C . ASN A 1 178 ? 10.023 12.283 0.803 1.00 49.12 178 ASN A C 1
ATOM 1413 O O . ASN A 1 178 ? 10.381 13.365 1.335 1.00 49.12 178 ASN A O 1
#

InterPro domains:
  IPR004843 Calcineurin-like, phosphoesterase domain [PF00149] (74-169)
  IPR029052 Metallo-dependent phosphatase-like [G3DSA:3.60.21.10] (11-178)
  IPR029052 Metallo-dependent phosphatase-like [SSF56300] (57-147)
  IPR051693 UPF0046 metallophosphoesterase [PTHR12905] (54-178)